Protein AF-A0A1H1KRZ4-F1 (afdb_monomer)

Nearest PDB structures (foldseek):
  4g9q-assembly1_A  TM=7.825E-01  e=4.432E+00  Sinorhizobium meliloti 1021

Solvent-accessible surface area (backbone atoms only — not comparable to full-atom values): 3106 Å² total; per-residue (Å²): 133,88,61,49,67,33,44,76,75,31,32,89,85,38,47,68,59,12,45,47,44,22,53,43,46,55,56,42,63,67,64,44,84,88,59,56,68,70,56,53,53,53,54,53,51,52,54,57,55,58,75,73,109

Mean predicted aligned error: 5.2 Å

pLDDT: mean 86.52, std 7.52, range [58.53, 95.31]

InterPro domains:
  IPR029032 AhpD-like [G3DSA:1.20.1290.10] (1-52)
  IPR029032 AhpD-like [SSF69118] (8-49)

Structure (mmCIF, N/CA/C/O backbone):
data_AF-A0A1H1KRZ4-F1
#
_entry.id   AF-A0A1H1KRZ4-F1
#
loop_
_atom_site.group_PDB
_atom_site.id
_atom_site.type_symbol
_atom_site.label_atom_id
_atom_site.label_alt_id
_atom_site.label_comp_id
_atom_site.label_asym_id
_atom_site.label_entity_id
_atom_site.label_seq_id
_atom_site.pdbx_PDB_ins_code
_atom_site.Cartn_x
_atom_site.Cartn_y
_atom_site.Cartn_z
_atom_site.occupancy
_atom_site.B_iso_or_equiv
_atom_site.auth_seq_id
_atom_site.auth_comp_id
_atom_site.auth_asym_id
_atom_site.auth_atom_id
_atom_site.pdbx_PDB_model_num
ATOM 1 N N . MET A 1 1 ? -12.103 6.522 -9.754 1.00 59.81 1 MET A N 1
ATOM 2 C CA . MET A 1 1 ? -10.994 6.997 -10.615 1.00 59.81 1 MET A CA 1
ATOM 3 C C . MET A 1 1 ? -9.901 5.945 -10.516 1.00 59.81 1 MET A C 1
ATOM 5 O O . MET A 1 1 ? -9.576 5.586 -9.393 1.00 59.81 1 MET A O 1
ATOM 9 N N . LYS A 1 2 ? -9.426 5.369 -11.625 1.00 68.19 2 LYS A N 1
ATOM 10 C CA . LYS A 1 2 ? -8.449 4.267 -11.576 1.00 68.19 2 LYS A CA 1
ATOM 11 C C . LYS A 1 2 ? -7.063 4.828 -11.233 1.00 68.19 2 LYS A C 1
ATOM 13 O O . LYS A 1 2 ? -6.633 5.772 -11.886 1.00 68.19 2 LYS A O 1
ATOM 18 N N . GLN A 1 3 ? -6.410 4.290 -10.203 1.00 78.38 3 GLN A N 1
ATOM 19 C CA . GLN A 1 3 ? -5.034 4.650 -9.840 1.00 78.38 3 GLN A CA 1
ATOM 20 C C . GLN A 1 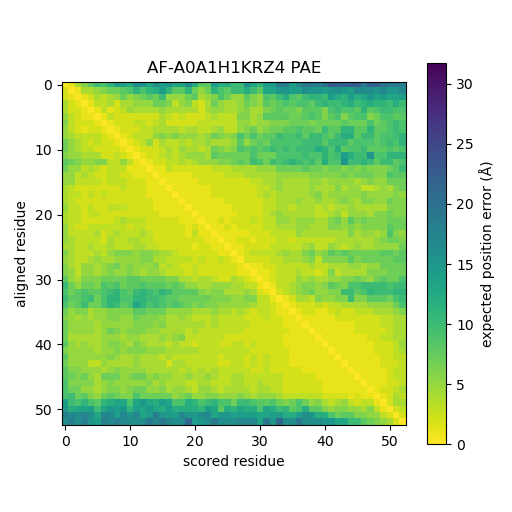3 ? -4.053 3.981 -10.820 1.00 78.38 3 GLN A C 1
ATOM 22 O O . GLN A 1 3 ? -4.217 2.801 -11.129 1.00 78.38 3 GLN A O 1
ATOM 27 N N . THR A 1 4 ? -3.080 4.735 -11.340 1.00 85.38 4 THR A N 1
ATOM 28 C CA . THR A 1 4 ? -2.058 4.258 -12.299 1.00 85.38 4 THR A CA 1
ATOM 29 C C . THR A 1 4 ? -0.629 4.630 -11.904 1.00 85.38 4 THR A C 1
ATOM 31 O O . THR A 1 4 ? 0.306 4.354 -12.651 1.00 85.38 4 THR A O 1
ATOM 34 N N . ALA A 1 5 ? -0.431 5.241 -10.730 1.00 83.81 5 ALA A N 1
ATOM 35 C CA . ALA A 1 5 ? 0.865 5.786 -10.332 1.00 83.81 5 ALA A CA 1
ATOM 36 C C . ALA A 1 5 ? 1.970 4.719 -10.263 1.00 83.81 5 ALA A C 1
ATOM 38 O O . ALA A 1 5 ? 3.132 5.023 -10.547 1.00 83.81 5 ALA A O 1
ATOM 39 N N . GLY A 1 6 ? 1.620 3.474 -9.913 1.00 80.06 6 GLY A N 1
ATOM 40 C CA . GLY A 1 6 ? 2.543 2.343 -9.911 1.00 80.06 6 GLY A CA 1
ATOM 41 C C . GLY A 1 6 ? 3.005 1.981 -11.320 1.00 80.06 6 GLY A C 1
ATOM 42 O O . GLY A 1 6 ? 4.205 1.836 -11.544 1.00 80.06 6 GLY A O 1
ATOM 43 N N . ARG A 1 7 ? 2.087 1.889 -12.289 1.00 86.00 7 ARG A N 1
ATOM 44 C CA . ARG A 1 7 ? 2.432 1.664 -13.704 1.00 86.00 7 ARG A CA 1
ATOM 45 C C . ARG A 1 7 ? 3.212 2.821 -14.314 1.00 86.00 7 ARG A C 1
ATOM 47 O O . ARG A 1 7 ? 4.191 2.560 -15.005 1.00 86.00 7 ARG A O 1
ATOM 54 N N . ASP A 1 8 ? 2.843 4.057 -14.001 1.00 87.38 8 ASP A N 1
ATOM 55 C CA . ASP A 1 8 ? 3.491 5.248 -14.557 1.00 87.38 8 ASP A CA 1
ATOM 56 C C . ASP A 1 8 ? 4.936 5.409 -14.054 1.00 87.38 8 ASP A C 1
ATOM 58 O O . ASP A 1 8 ? 5.804 5.871 -14.789 1.00 87.38 8 ASP A O 1
ATOM 62 N N . SER A 1 9 ? 5.210 4.998 -12.811 1.00 85.44 9 SER A N 1
ATOM 63 C CA . SER A 1 9 ? 6.527 5.192 -12.183 1.00 85.44 9 SER A CA 1
ATOM 64 C C . SER A 1 9 ? 7.423 3.954 -12.230 1.00 85.44 9 SER A C 1
ATOM 66 O O . SER A 1 9 ? 8.644 4.075 -12.284 1.00 85.44 9 SER A O 1
ATOM 68 N N . LEU A 1 10 ? 6.839 2.756 -12.149 1.00 86.31 10 LEU A N 1
ATOM 69 C CA . LEU A 1 10 ? 7.565 1.499 -11.936 1.00 86.31 10 LEU A CA 1
ATOM 70 C C . LEU A 1 10 ? 7.185 0.412 -12.948 1.00 86.31 10 LEU A C 1
ATOM 72 O O . LEU A 1 10 ? 7.676 -0.708 -12.833 1.00 86.31 10 LEU A O 1
ATOM 76 N N . GLY A 1 11 ? 6.341 0.713 -13.939 1.00 82.38 11 GLY A N 1
ATOM 77 C CA . GLY A 1 11 ? 5.822 -0.274 -14.888 1.00 82.38 11 GLY A CA 1
ATOM 78 C C . GLY A 1 11 ? 6.899 -1.018 -15.681 1.00 82.38 11 GLY A C 1
ATOM 79 O O . GLY A 1 11 ? 6.807 -2.233 -15.821 1.00 82.38 11 GLY A O 1
ATOM 80 N N . GLU A 1 12 ? 7.941 -0.329 -16.154 1.00 87.62 12 GLU A N 1
ATOM 81 C CA . GLU A 1 12 ? 9.032 -0.968 -16.914 1.00 87.62 12 GLU A CA 1
ATOM 82 C C . GLU A 1 12 ? 10.078 -1.643 -16.013 1.00 87.62 12 GLU A C 1
ATOM 84 O O . GLU A 1 12 ? 10.638 -2.675 -16.374 1.00 87.62 12 GLU A O 1
ATOM 89 N N . PHE A 1 13 ? 10.327 -1.085 -14.825 1.00 91.06 13 PHE A N 1
ATOM 90 C CA . PHE A 1 13 ? 11.329 -1.596 -13.884 1.00 91.06 13 PHE A CA 1
ATOM 91 C C . PHE A 1 13 ? 10.827 -2.810 -13.087 1.00 91.06 13 PHE A C 1
ATOM 93 O O . PHE A 1 13 ? 11.561 -3.771 -12.867 1.00 91.06 13 PHE A O 1
ATOM 100 N N . ALA A 1 14 ? 9.568 -2.768 -12.649 1.00 91.88 14 ALA A N 1
ATOM 101 C CA . ALA A 1 14 ? 8.933 -3.778 -11.812 1.00 91.88 14 ALA A CA 1
ATOM 102 C C . ALA A 1 14 ? 7.441 -3.943 -12.190 1.00 91.88 14 ALA A C 1
ATOM 104 O O . ALA A 1 14 ? 6.552 -3.587 -11.410 1.00 91.88 14 ALA A O 1
ATOM 105 N N . PRO A 1 15 ? 7.134 -4.526 -13.365 1.00 87.88 15 PRO A N 1
ATOM 106 C CA . PRO A 1 15 ? 5.771 -4.607 -13.909 1.00 87.88 15 PRO A CA 1
ATOM 107 C C . PRO A 1 15 ? 4.779 -5.325 -12.988 1.00 87.88 15 PRO A C 1
ATOM 109 O O . PRO A 1 15 ? 3.630 -4.906 -12.851 1.00 87.88 15 PRO A O 1
ATOM 112 N N . MET A 1 16 ? 5.226 -6.381 -12.299 1.00 90.31 16 MET A N 1
ATOM 113 C CA . MET A 1 16 ? 4.381 -7.095 -11.336 1.00 90.31 16 MET A CA 1
ATOM 114 C C . MET A 1 16 ? 4.086 -6.262 -10.089 1.00 90.31 16 MET A C 1
ATOM 116 O O . MET A 1 16 ? 2.974 -6.316 -9.572 1.00 90.31 16 MET A O 1
ATOM 120 N N . PHE A 1 17 ? 5.046 -5.461 -9.623 1.00 88.56 17 PHE A N 1
ATOM 121 C CA . PHE A 1 17 ? 4.825 -4.560 -8.494 1.00 88.56 17 PHE A CA 1
ATOM 122 C C . PHE A 1 17 ? 3.823 -3.460 -8.863 1.00 88.56 17 PHE A C 1
ATOM 124 O O . PHE A 1 17 ? 2.894 -3.192 -8.106 1.00 88.56 17 PHE A O 1
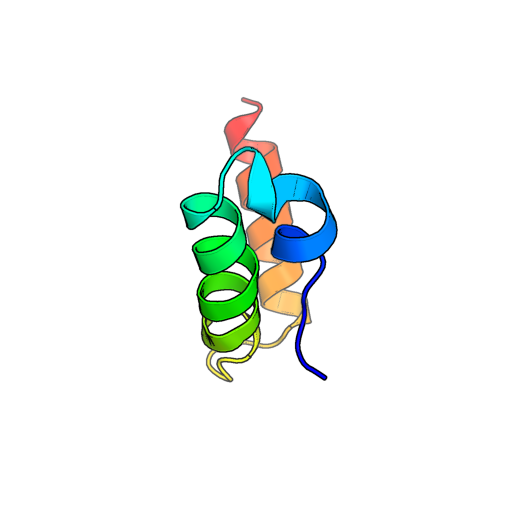ATOM 131 N N . ALA A 1 18 ? 3.960 -2.884 -10.0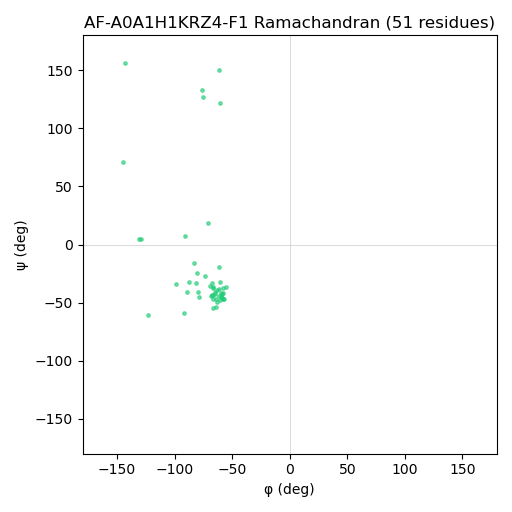58 1.00 89.50 18 ALA A N 1
ATOM 132 C CA . ALA A 1 18 ? 3.025 -1.898 -10.585 1.00 89.50 18 ALA A CA 1
ATOM 133 C C . ALA A 1 18 ? 1.585 -2.438 -10.683 1.00 89.50 18 ALA A C 1
ATOM 135 O O . ALA A 1 18 ? 0.644 -1.753 -10.283 1.00 89.50 18 ALA A O 1
ATOM 136 N N . HIS A 1 19 ? 1.407 -3.681 -11.148 1.00 89.06 19 HIS A N 1
ATOM 137 C CA . HIS A 1 19 ? 0.099 -4.344 -11.171 1.00 89.06 19 HIS A CA 1
ATOM 138 C C . HIS A 1 19 ? -0.479 -4.552 -9.762 1.00 89.06 19 HIS A C 1
ATOM 140 O O . HIS A 1 19 ? -1.624 -4.178 -9.509 1.00 89.06 19 HIS A O 1
ATOM 14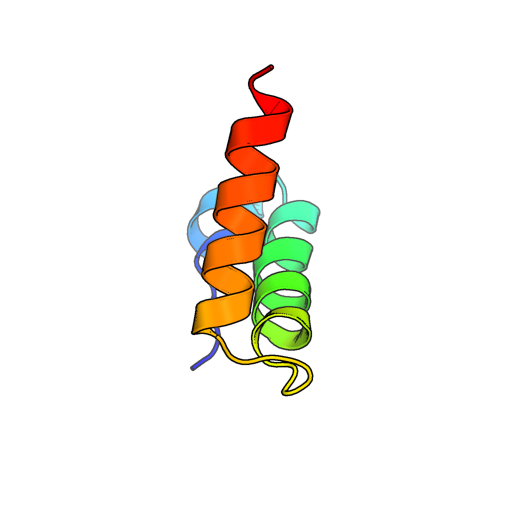6 N N . LEU A 1 20 ? 0.313 -5.099 -8.833 1.00 90.50 20 LEU A N 1
ATOM 147 C CA . LEU A 1 20 ? -0.133 -5.329 -7.456 1.00 90.50 20 LEU A CA 1
ATOM 148 C C . LEU A 1 20 ? -0.514 -4.024 -6.746 1.00 90.50 20 LEU A C 1
ATOM 150 O O . LEU A 1 20 ? -1.491 -3.994 -6.002 1.00 90.50 20 LEU A O 1
ATOM 154 N N . ASN A 1 21 ? 0.221 -2.940 -6.989 1.00 88.31 21 ASN A N 1
ATOM 155 C CA . ASN A 1 21 ? -0.085 -1.636 -6.414 1.00 88.31 21 ASN A CA 1
ATOM 156 C C . ASN A 1 21 ? -1.402 -1.067 -6.964 1.00 88.31 21 ASN A C 1
ATOM 158 O O . ASN A 1 21 ? -2.309 -0.734 -6.203 1.00 88.31 21 ASN A O 1
ATOM 162 N N . ASP A 1 22 ? -1.519 -0.965 -8.286 1.00 86.81 22 ASP A N 1
ATOM 163 C CA . ASP A 1 22 ? -2.617 -0.228 -8.911 1.00 86.81 22 ASP A CA 1
ATOM 164 C C . ASP A 1 22 ? -3.928 -1.018 -8.933 1.00 86.81 22 ASP A C 1
ATOM 166 O O . ASP A 1 22 ? -4.988 -0.465 -8.641 1.00 86.81 22 ASP A O 1
ATOM 170 N N . ASP A 1 23 ? -3.864 -2.300 -9.301 1.00 87.75 23 ASP A N 1
ATOM 171 C CA . ASP A 1 23 ? -5.057 -3.117 -9.520 1.00 87.75 23 ASP A CA 1
ATOM 172 C C . ASP A 1 23 ? -5.506 -3.817 -8.227 1.00 87.75 23 ASP A C 1
ATOM 174 O O . ASP A 1 23 ? -6.694 -3.812 -7.933 1.00 87.75 23 ASP A O 1
ATOM 178 N N . VAL A 1 24 ? -4.585 -4.341 -7.409 1.00 87.12 24 VAL A N 1
ATOM 179 C CA . VAL A 1 24 ? -4.956 -5.115 -6.206 1.00 87.12 24 VAL A CA 1
ATOM 180 C C . VAL A 1 24 ? -5.048 -4.229 -4.964 1.00 87.12 24 VAL A C 1
ATOM 182 O O . VAL A 1 24 ? -6.103 -4.128 -4.337 1.00 87.12 24 VAL A O 1
ATOM 185 N N . LEU A 1 25 ? -3.960 -3.550 -4.589 1.00 86.56 25 LEU A N 1
ATOM 186 C CA . LEU A 1 25 ? -3.932 -2.752 -3.362 1.00 86.56 25 LEU A CA 1
ATOM 187 C C . LEU A 1 25 ? -4.926 -1.589 -3.441 1.00 86.56 25 LEU A C 1
ATOM 189 O O . LEU A 1 25 ? -5.779 -1.454 -2.562 1.00 86.56 25 LEU A O 1
ATOM 193 N N . PHE A 1 26 ? -4.833 -0.766 -4.488 1.00 84.81 26 PHE A N 1
ATOM 194 C CA . PHE A 1 26 ? -5.709 0.395 -4.649 1.00 84.81 26 PHE A CA 1
ATOM 195 C C . PHE A 1 26 ? -7.022 0.089 -5.372 1.00 84.81 26 PHE A C 1
ATOM 197 O O . PHE A 1 26 ? -8.030 0.719 -5.055 1.00 84.81 26 PHE A O 1
ATOM 204 N N . GLY A 1 27 ? -7.026 -0.862 -6.308 1.00 84.38 27 GLY A N 1
ATOM 205 C CA . GLY A 1 27 ? -8.221 -1.221 -7.074 1.00 84.38 27 GLY A CA 1
ATOM 206 C C . GLY A 1 27 ? -9.198 -2.150 -6.349 1.00 84.38 27 GLY A C 1
ATOM 207 O O . GLY A 1 27 ? -10.385 -2.102 -6.655 1.00 84.38 27 GLY A O 1
ATOM 208 N N . GLU A 1 28 ? -8.744 -2.940 -5.369 1.00 85.50 28 GLU A N 1
ATOM 209 C CA . GLU A 1 28 ? -9.603 -3.885 -4.640 1.00 85.50 28 GLU A CA 1
ATOM 210 C C . GLU A 1 28 ? -9.591 -3.625 -3.126 1.00 85.50 28 GLU A C 1
ATOM 212 O O . GLU A 1 28 ? -10.620 -3.303 -2.528 1.00 85.50 28 GLU A O 1
ATOM 217 N N . VAL A 1 29 ? -8.426 -3.718 -2.478 1.00 84.81 29 VAL A N 1
ATOM 218 C CA . VAL A 1 29 ? -8.323 -3.721 -1.004 1.00 84.81 29 VAL A CA 1
ATOM 219 C C . VAL A 1 29 ? -8.699 -2.364 -0.398 1.00 84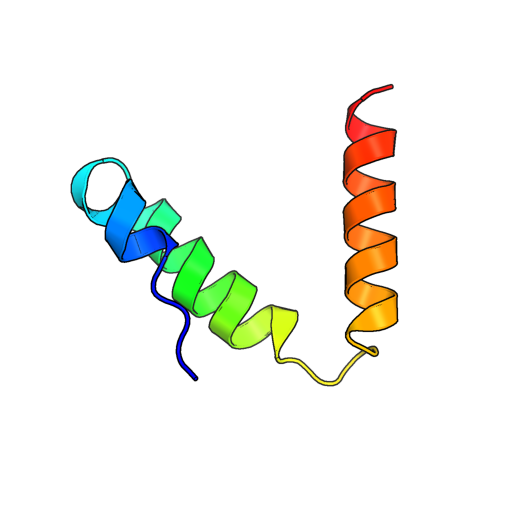.81 29 VAL A C 1
ATOM 221 O O . VAL A 1 29 ? -9.439 -2.275 0.592 1.00 84.81 29 VAL A O 1
ATOM 224 N N . TRP A 1 30 ? -8.217 -1.269 -0.985 1.00 83.69 30 TRP A N 1
ATOM 225 C CA . TRP A 1 30 ? -8.533 0.080 -0.513 1.00 83.69 30 TRP A CA 1
ATOM 226 C C . TRP A 1 30 ? -9.956 0.523 -0.837 1.00 83.69 30 TRP A C 1
ATOM 228 O O . TRP A 1 30 ? -10.525 1.276 -0.042 1.00 83.69 30 TRP A O 1
ATOM 238 N N . ASP A 1 31 ? -10.559 0.000 -1.901 1.00 82.12 31 ASP A N 1
ATOM 239 C CA . ASP A 1 31 ? -11.947 0.303 -2.268 1.00 82.12 31 ASP A CA 1
ATOM 240 C C . ASP A 1 31 ? -12.966 -0.563 -1.499 1.00 82.12 31 ASP A C 1
ATOM 242 O O . ASP A 1 31 ? -14.137 -0.214 -1.371 1.00 82.12 31 ASP A O 1
ATOM 246 N N . GLN A 1 32 ? -12.521 -1.663 -0.878 1.00 82.81 32 GLN A N 1
ATOM 247 C CA . GLN A 1 32 ? -13.399 -2.551 -0.115 1.00 82.81 32 GLN A CA 1
ATOM 248 C C . GLN A 1 32 ? -14.084 -1.838 1.070 1.00 82.81 32 GLN A C 1
ATOM 250 O O . GLN A 1 32 ? -13.427 -1.382 2.007 1.00 82.81 32 GLN A O 1
ATOM 255 N N . GLY A 1 33 ? -15.416 -1.826 1.112 1.00 84.44 33 GLY A N 1
ATOM 256 C CA . GLY A 1 33 ? -16.210 -1.172 2.166 1.00 84.44 33 GLY A CA 1
ATOM 257 C C . GLY A 1 33 ? -16.201 -1.835 3.555 1.00 84.44 33 GLY A C 1
ATOM 258 O O . GLY A 1 33 ? -17.099 -1.570 4.346 1.00 84.44 33 GLY A O 1
ATOM 259 N N . ALA A 1 34 ? -15.234 -2.707 3.866 1.00 84.50 34 ALA A N 1
ATOM 260 C CA . ALA A 1 34 ? -15.184 -3.446 5.134 1.00 84.50 34 ALA A CA 1
ATOM 261 C C . ALA A 1 34 ? -14.931 -2.539 6.356 1.00 84.50 34 ALA A C 1
ATOM 263 O O . ALA A 1 34 ? -15.489 -2.761 7.426 1.00 84.50 34 ALA A O 1
ATOM 264 N N . ILE A 1 35 ? -14.099 -1.507 6.190 1.00 90.94 35 ILE A N 1
ATOM 265 C CA . ILE A 1 35 ? -13.820 -0.472 7.194 1.00 90.94 35 ILE A CA 1
ATOM 266 C C . ILE A 1 35 ? -13.647 0.885 6.506 1.00 90.94 35 ILE A C 1
ATOM 268 O O . ILE A 1 35 ? -13.299 0.954 5.326 1.00 90.94 35 ILE A O 1
ATOM 272 N N . SER A 1 36 ? -13.872 1.975 7.246 1.00 92.38 36 SER A N 1
ATOM 273 C CA . SER A 1 36 ? -13.761 3.332 6.698 1.00 92.38 36 SER A CA 1
ATOM 274 C C . SER A 1 36 ? -12.347 3.639 6.189 1.00 92.38 36 SER A C 1
ATOM 276 O O . SER A 1 36 ? -11.360 3.167 6.760 1.00 92.38 36 SER A O 1
ATOM 278 N N . ALA A 1 37 ? -12.232 4.503 5.176 1.00 89.38 37 ALA A N 1
ATOM 279 C CA . ALA A 1 37 ? -10.937 4.966 4.667 1.00 89.38 37 ALA A CA 1
ATOM 280 C C . ALA A 1 37 ? -10.059 5.577 5.776 1.00 89.38 37 ALA A C 1
ATOM 282 O O . ALA A 1 37 ? -8.858 5.326 5.825 1.00 89.38 37 ALA A O 1
ATOM 283 N N . LYS A 1 38 ? -10.667 6.297 6.733 1.00 92.75 38 LYS A N 1
ATOM 284 C CA . LYS A 1 38 ? -9.965 6.837 7.908 1.00 92.75 38 LYS A CA 1
ATOM 285 C C . LYS A 1 38 ? -9.312 5.726 8.735 1.00 92.75 38 LYS A C 1
ATOM 287 O O . LYS A 1 38 ? -8.154 5.852 9.122 1.00 92.75 38 LYS A O 1
ATOM 292 N N . THR A 1 39 ? -10.042 4.643 8.996 1.00 94.06 39 THR A N 1
ATOM 293 C CA . THR A 1 39 ? -9.530 3.489 9.748 1.00 94.06 39 THR A CA 1
ATOM 294 C C . THR A 1 39 ? -8.400 2.797 8.990 1.00 94.06 39 THR A C 1
ATOM 296 O O . THR A 1 39 ? -7.381 2.490 9.600 1.00 94.06 39 THR A O 1
ATOM 299 N N . LYS A 1 40 ? -8.535 2.620 7.667 1.00 92.75 40 LYS A N 1
ATOM 300 C CA . LYS A 1 40 ? -7.465 2.058 6.824 1.00 92.75 40 LYS A CA 1
ATOM 301 C C . LYS A 1 40 ? -6.181 2.884 6.919 1.00 92.75 40 LYS A C 1
ATOM 303 O O . LYS A 1 40 ? -5.128 2.315 7.175 1.00 92.75 40 LYS A O 1
ATOM 308 N N . CYS A 1 41 ? -6.266 4.215 6.816 1.00 93.25 41 CYS A N 1
ATOM 309 C CA . CYS A 1 41 ? -5.104 5.097 6.981 1.00 93.25 41 CYS A CA 1
ATOM 310 C C . CYS A 1 41 ? -4.421 4.913 8.343 1.00 93.25 41 CYS A C 1
ATOM 312 O O . CYS A 1 41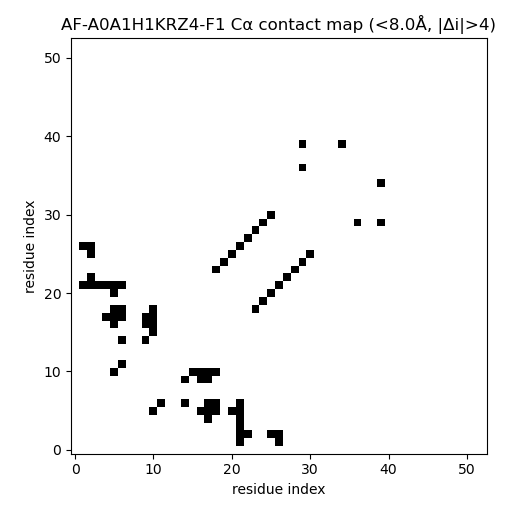 ? -3.200 4.800 8.401 1.00 93.25 41 CYS A O 1
ATOM 314 N N . ILE A 1 42 ? -5.201 4.883 9.432 1.00 95.31 42 ILE A N 1
ATOM 315 C CA . ILE A 1 42 ? -4.661 4.729 10.790 1.00 95.31 42 ILE A CA 1
ATOM 316 C C . ILE A 1 42 ? -3.909 3.400 10.918 1.00 95.31 42 ILE A C 1
ATOM 318 O O . ILE A 1 42 ? -2.775 3.398 11.384 1.00 95.31 42 ILE A O 1
ATOM 322 N N . VAL A 1 43 ? -4.503 2.292 10.464 1.00 93.31 43 VAL A N 1
ATOM 323 C CA . VAL A 1 43 ? -3.865 0.965 10.515 1.00 93.31 43 VAL A CA 1
ATOM 324 C C . VAL A 1 43 ? -2.572 0.940 9.701 1.00 93.31 43 VAL A C 1
ATOM 326 O O . VAL A 1 43 ? -1.560 0.459 10.200 1.00 93.31 43 VAL A O 1
ATOM 329 N N . THR A 1 44 ? -2.571 1.502 8.489 1.00 93.38 44 THR A N 1
ATOM 330 C CA . THR A 1 44 ? -1.365 1.579 7.652 1.00 93.38 44 THR A CA 1
ATOM 331 C C . THR A 1 44 ? -0.244 2.359 8.339 1.00 93.38 44 THR A C 1
ATOM 333 O O . THR A 1 44 ? 0.896 1.909 8.339 1.00 93.38 44 THR A O 1
ATOM 336 N N . ILE A 1 45 ? -0.551 3.505 8.958 1.00 94.44 45 ILE A N 1
ATOM 337 C CA . ILE A 1 45 ? 0.448 4.308 9.679 1.00 94.44 45 ILE A CA 1
ATOM 338 C C . ILE A 1 45 ? 1.002 3.535 10.878 1.00 94.44 45 ILE A C 1
ATOM 340 O O . ILE A 1 45 ? 2.216 3.483 11.050 1.00 94.44 45 ILE A O 1
ATOM 344 N N . VAL A 1 46 ? 0.133 2.912 11.680 1.00 95.19 46 VAL A N 1
ATOM 345 C CA . VAL A 1 46 ? 0.557 2.099 12.832 1.00 95.19 46 VAL A CA 1
ATOM 346 C C . VAL A 1 46 ? 1.470 0.960 12.378 1.00 95.19 46 VAL A C 1
ATOM 348 O O . VAL A 1 46 ? 2.542 0.788 12.945 1.00 95.19 46 VAL A O 1
ATOM 351 N N . ALA A 1 47 ? 1.103 0.242 11.313 1.00 93.81 47 ALA A N 1
ATOM 352 C CA . ALA A 1 47 ? 1.925 -0.836 10.769 1.00 93.81 47 ALA A CA 1
ATOM 353 C C . ALA A 1 47 ? 3.316 -0.347 10.323 1.00 93.81 47 ALA A C 1
ATOM 355 O O . ALA A 1 47 ? 4.311 -1.011 10.593 1.00 93.81 47 ALA A O 1
ATOM 356 N N . LEU A 1 48 ? 3.403 0.821 9.678 1.00 93.44 48 LEU A N 1
ATOM 357 C CA . LEU A 1 48 ? 4.684 1.405 9.259 1.00 93.44 48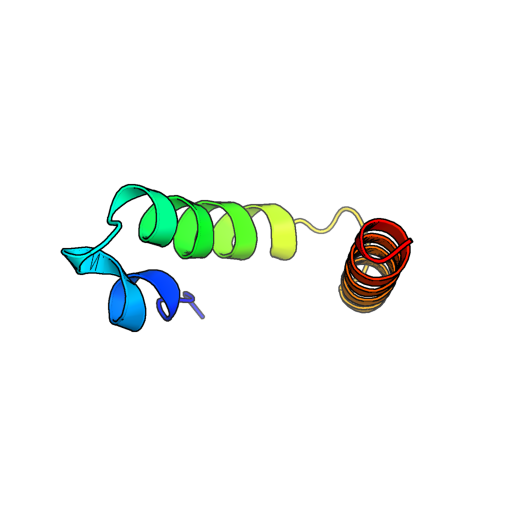 LEU A CA 1
ATOM 358 C C . LEU A 1 48 ? 5.563 1.834 10.446 1.00 93.44 48 LEU A C 1
ATOM 360 O O . LEU A 1 48 ? 6.783 1.677 10.391 1.00 93.44 48 LEU A O 1
ATOM 364 N N . VAL A 1 49 ? 4.958 2.365 11.513 1.00 93.38 49 VAL A N 1
ATOM 365 C CA . VAL A 1 49 ? 5.678 2.751 12.738 1.00 93.38 49 VAL A CA 1
ATOM 366 C C . VAL A 1 49 ? 6.216 1.520 13.467 1.00 93.38 49 VAL A C 1
ATOM 368 O O . VAL A 1 49 ? 7.378 1.524 13.858 1.00 93.38 49 VAL A O 1
ATOM 371 N N . GLU A 1 50 ? 5.417 0.458 13.590 1.00 87.56 50 GLU A N 1
ATOM 372 C CA . GLU A 1 50 ? 5.833 -0.807 14.219 1.00 87.56 50 GLU A CA 1
ATOM 373 C C . GLU A 1 50 ? 6.979 -1.488 13.461 1.00 87.56 50 GLU A C 1
ATOM 375 O O . GLU A 1 50 ? 7.918 -1.967 14.079 1.00 87.56 50 GLU A O 1
ATOM 380 N N . ILE A 1 51 ? 6.971 -1.467 12.121 1.00 84.81 51 ILE A N 1
ATOM 381 C CA . ILE A 1 51 ? 8.083 -2.006 11.309 1.00 84.81 51 ILE A CA 1
ATOM 382 C C . ILE A 1 51 ? 9.411 -1.268 11.581 1.00 84.81 51 ILE A C 1
ATOM 384 O O . ILE A 1 51 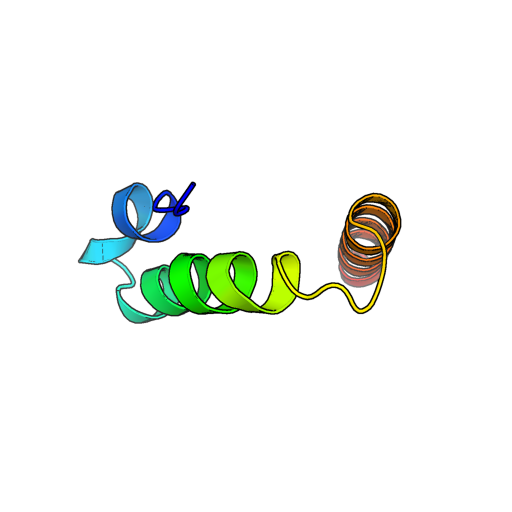? 10.484 -1.785 11.274 1.00 84.81 51 ILE A O 1
ATOM 388 N N . SER A 1 52 ? 9.354 -0.059 12.144 1.00 73.94 52 SER A N 1
ATOM 389 C CA . SER A 1 52 ? 10.528 0.759 12.466 1.00 73.94 52 SER A CA 1
ATOM 390 C C . SER A 1 52 ? 11.071 0.532 13.890 1.00 73.94 52 SER A C 1
ATOM 392 O O . SER A 1 52 ? 11.939 1.294 14.327 1.00 73.94 52 SER A O 1
ATOM 394 N N . GLN A 1 53 ? 10.556 -0.449 14.638 1.00 58.53 53 GLN A N 1
ATOM 395 C CA . GLN A 1 53 ? 11.051 -0.879 15.956 1.00 58.53 53 GLN A CA 1
ATOM 396 C C . GLN A 1 53 ? 11.661 -2.281 15.875 1.00 58.53 53 GLN A C 1
ATOM 398 O O . GLN A 1 53 ? 12.650 -2.509 16.608 1.00 58.53 53 GLN A O 1
#

Radius of gyration: 12.89 Å; Cα contacts (8 Å, |Δi|>4): 38; chains: 1; bounding box: 28×14×33 Å

Secondary structure (DSSP, 8-state):
----HHHHHHTTT-HHHHHIIIIIIIIIITT-TTS-HHHHHHHHHHHHHHTT-

Sequence (53 aa):
MKQTAGRDSLGEFAPMFAHLNDDVLFGEVWDQGAISAK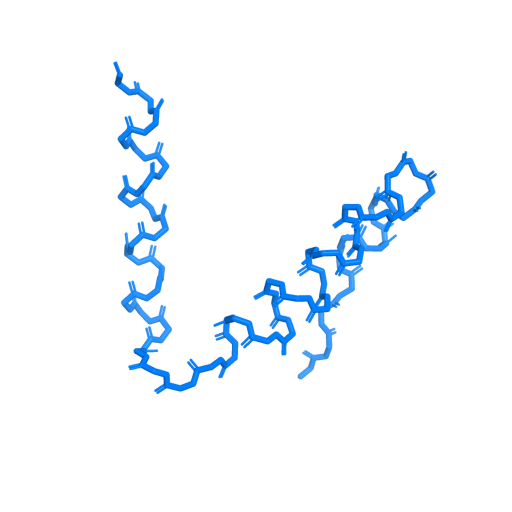TKCIVTIVALVEISQ

Foldseek 3Di:
DFDQVLCVPCCVPCVPRSCCVGCPVVVPVCPDVPDDNVVVVVVVVVVVVVVVD

Organism: NCBI:txid604330